Protein AF-X1IKR0-F1 (afdb_monomer_lite)

Sequence (94 aa):
CSYDVMNKNEPLEGELGFKRIETLQHYPDSDLHACARASVGWLRFHIASQYSFIRAILEDLTPEPSFEDGLAVQRIMEAAYLSSEEKKWIDLTG

Structure (mmCIF, N/CA/C/O backbone):
data_AF-X1IKR0-F1
#
_entry.id   AF-X1IKR0-F1
#
loop_
_atom_site.group_PDB
_atom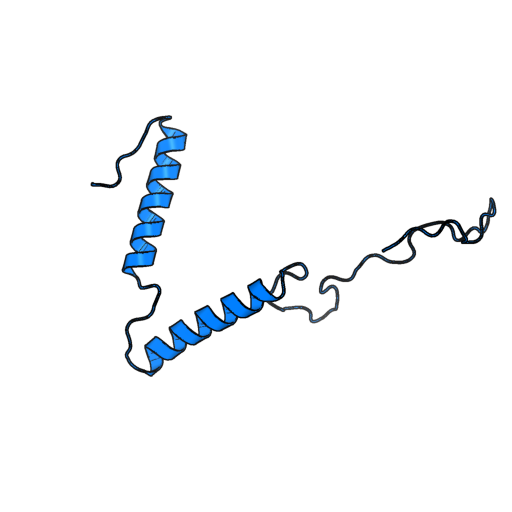_site.id
_atom_site.type_symbol
_atom_site.label_atom_id
_atom_site.label_alt_id
_atom_site.label_comp_id
_atom_site.label_asym_id
_atom_site.label_entity_id
_atom_site.label_seq_id
_atom_site.pdbx_PDB_ins_code
_atom_site.Cartn_x
_atom_site.Cartn_y
_atom_site.Cartn_z
_atom_site.occupancy
_atom_site.B_iso_or_equiv
_atom_site.auth_seq_id
_atom_site.auth_comp_id
_atom_site.auth_asym_id
_atom_site.auth_atom_id
_atom_site.pdbx_PDB_model_num
ATOM 1 N N . CYS A 1 1 ? 23.559 19.736 4.179 1.00 53.00 1 CYS A N 1
ATOM 2 C CA . CYS A 1 1 ? 23.895 21.171 4.071 1.00 53.00 1 CYS A CA 1
ATOM 3 C C . CYS A 1 1 ? 24.460 21.602 5.417 1.00 53.00 1 CYS A C 1
ATOM 5 O O . CYS A 1 1 ? 23.731 21.462 6.388 1.00 53.00 1 CYS A O 1
ATOM 7 N N . SER A 1 2 ? 25.738 21.983 5.525 1.00 56.47 2 SER A N 1
ATOM 8 C CA . SER A 1 2 ? 26.345 22.283 6.832 1.00 56.47 2 SER A CA 1
ATOM 9 C C . SER A 1 2 ? 26.927 23.682 6.847 1.00 56.47 2 SER A C 1
ATOM 11 O O . SER A 1 2 ? 27.645 24.071 5.931 1.00 56.47 2 SER A O 1
ATOM 13 N N . TYR A 1 3 ? 26.590 24.410 7.901 1.00 62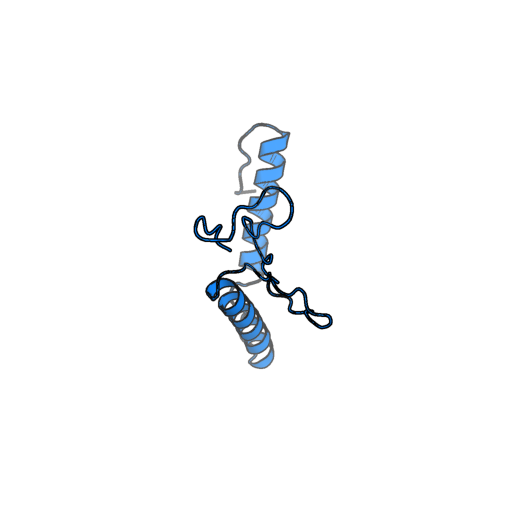.91 3 TYR A N 1
ATOM 14 C CA . TYR A 1 3 ? 27.249 25.640 8.294 1.00 62.91 3 TYR A CA 1
ATOM 15 C C . TYR A 1 3 ? 28.702 25.322 8.666 1.00 62.91 3 TYR A C 1
ATOM 17 O O . TYR A 1 3 ? 28.951 24.333 9.359 1.00 62.91 3 TYR A O 1
ATOM 25 N N . ASP A 1 4 ? 29.645 26.127 8.184 1.00 68.25 4 ASP A N 1
ATOM 26 C CA . ASP A 1 4 ? 31.063 25.974 8.497 1.00 68.25 4 ASP A CA 1
ATOM 27 C C . ASP A 1 4 ? 31.610 27.304 9.011 1.00 68.25 4 ASP A C 1
ATOM 29 O O . ASP A 1 4 ? 31.626 28.322 8.311 1.00 68.25 4 ASP A O 1
ATOM 33 N N . VAL A 1 5 ? 32.007 27.259 10.279 1.00 72.69 5 VAL A N 1
ATOM 34 C CA . VAL A 1 5 ? 32.498 28.386 11.072 1.00 72.69 5 VAL A CA 1
ATOM 35 C C . VAL A 1 5 ? 33.871 28.857 10.598 1.00 72.69 5 VAL A C 1
ATOM 37 O O . VAL A 1 5 ? 34.252 29.989 10.876 1.00 72.69 5 VAL A O 1
ATOM 40 N N . MET A 1 6 ? 34.598 28.022 9.855 1.00 75.25 6 MET A N 1
ATOM 41 C CA . MET A 1 6 ? 35.926 28.347 9.340 1.00 75.25 6 MET A CA 1
ATOM 42 C C . MET A 1 6 ? 35.872 29.212 8.072 1.00 75.25 6 MET A C 1
ATOM 44 O O . MET A 1 6 ? 36.916 29.638 7.578 1.00 75.25 6 MET A O 1
ATOM 48 N N . ASN A 1 7 ? 34.677 29.487 7.532 1.00 75.44 7 ASN A N 1
ATOM 49 C CA . ASN A 1 7 ? 34.516 30.409 6.411 1.00 75.44 7 ASN A CA 1
ATOM 50 C C . ASN A 1 7 ? 34.849 31.852 6.817 1.00 75.44 7 ASN A C 1
ATOM 52 O O . ASN A 1 7 ? 34.714 32.254 7.972 1.00 75.44 7 ASN A O 1
ATOM 56 N N . LYS A 1 8 ? 35.272 32.647 5.829 1.00 75.00 8 LYS A N 1
ATOM 57 C CA . LYS A 1 8 ? 35.724 34.030 6.019 1.00 75.00 8 LYS A CA 1
ATOM 58 C C . LYS A 1 8 ? 34.653 34.861 6.742 1.00 75.00 8 LYS A C 1
ATOM 60 O O . LYS A 1 8 ? 33.514 34.899 6.286 1.00 75.00 8 LYS A O 1
ATOM 65 N N . ASN A 1 9 ? 35.009 35.526 7.844 1.00 73.50 9 ASN A N 1
ATOM 66 C CA . ASN A 1 9 ? 34.082 36.323 8.659 1.00 73.50 9 ASN A CA 1
ATOM 67 C C . ASN A 1 9 ? 34.436 37.808 8.639 1.00 73.50 9 ASN A C 1
ATOM 69 O O . ASN A 1 9 ? 35.011 38.326 9.597 1.00 73.50 9 ASN A O 1
ATOM 73 N N . GLU A 1 10 ? 34.135 38.489 7.539 1.00 71.75 10 GLU A N 1
ATOM 74 C CA . GLU A 1 10 ? 34.393 39.924 7.431 1.00 71.75 10 GLU A CA 1
ATOM 75 C C . GLU A 1 10 ? 33.087 40.731 7.406 1.00 71.75 10 GLU A C 1
ATOM 77 O O . GLU A 1 10 ? 32.107 40.266 6.824 1.00 71.75 10 GLU A O 1
ATOM 82 N N . PRO A 1 11 ? 33.056 41.948 7.995 1.00 66.88 11 PRO A N 1
ATOM 83 C CA . PRO A 1 11 ? 31.831 42.746 8.124 1.00 66.88 11 PRO A CA 1
ATOM 84 C C . PRO A 1 11 ? 31.147 43.121 6.800 1.00 66.88 11 PRO A C 1
ATOM 86 O O . PRO A 1 11 ? 29.965 43.451 6.809 1.00 66.88 11 PRO A O 1
ATOM 89 N N . LEU A 1 12 ? 31.885 43.113 5.683 1.00 55.31 12 LEU A N 1
ATOM 90 C CA . LEU A 1 12 ? 31.395 43.517 4.359 1.00 55.31 12 LEU A CA 1
ATOM 91 C C . LEU A 1 12 ? 31.503 42.405 3.293 1.00 55.31 12 LEU A C 1
ATOM 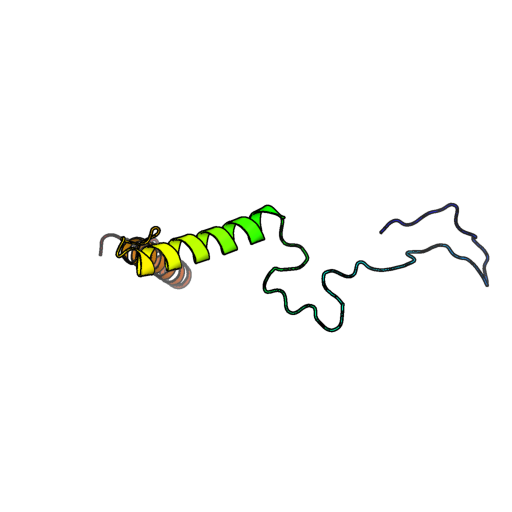93 O O . LEU A 1 12 ? 30.746 42.440 2.331 1.00 55.31 12 LEU A O 1
ATOM 97 N N . GLU A 1 13 ? 32.377 41.402 3.465 1.00 60.09 13 GLU A N 1
ATOM 98 C CA . GLU A 1 13 ? 32.634 40.325 2.482 1.00 60.09 13 GLU A CA 1
ATOM 99 C C . GLU A 1 13 ? 32.970 38.979 3.169 1.00 60.09 13 GLU A C 1
ATOM 101 O O . GLU A 1 13 ? 34.034 38.385 2.969 1.00 60.09 13 GLU A O 1
ATOM 106 N N . GLY A 1 14 ? 32.079 38.512 4.050 1.00 63.94 14 GLY A N 1
ATOM 107 C CA . GLY A 1 14 ? 32.172 37.197 4.693 1.00 63.94 14 GLY A CA 1
ATOM 108 C C . GLY A 1 14 ? 31.433 36.086 3.931 1.00 63.94 14 GLY A C 1
ATOM 109 O O . GLY A 1 14 ? 30.403 36.322 3.309 1.00 63.94 14 GLY A O 1
ATOM 110 N N . GLU A 1 15 ? 31.930 34.850 4.026 1.00 67.81 15 GLU A N 1
ATOM 111 C CA . GLU A 1 15 ? 31.325 33.633 3.454 1.00 67.81 15 GLU A CA 1
ATOM 112 C C . GLU A 1 15 ? 30.683 32.713 4.511 1.00 67.81 15 GLU A C 1
ATOM 114 O O . GLU A 1 15 ? 30.393 31.541 4.247 1.00 67.81 15 GLU A O 1
ATOM 119 N N . LEU A 1 16 ? 30.479 33.207 5.731 1.00 70.81 16 LEU A N 1
ATOM 120 C CA . LEU A 1 16 ? 29.773 32.459 6.767 1.00 70.81 16 LEU A CA 1
ATOM 121 C C . LEU A 1 16 ? 28.285 32.325 6.439 1.00 70.81 16 LEU A C 1
ATOM 123 O O . LEU A 1 16 ? 27.554 33.307 6.354 1.00 70.81 16 LEU A O 1
ATOM 127 N N . GLY A 1 17 ? 27.833 31.080 6.285 1.00 68.31 17 GLY A N 1
ATOM 128 C CA . GLY A 1 17 ? 26.444 30.750 5.979 1.00 68.31 17 GLY A CA 1
ATOM 129 C C . GLY A 1 17 ? 26.302 29.441 5.199 1.00 68.31 17 GLY A C 1
ATOM 130 O O . GLY A 1 17 ? 27.280 28.764 4.884 1.00 68.31 17 GLY A O 1
ATOM 131 N N . PHE A 1 18 ? 25.061 29.063 4.887 1.00 61.56 18 PHE A N 1
ATOM 132 C CA . PHE A 1 18 ? 24.763 27.911 4.031 1.00 61.56 18 PHE A CA 1
ATOM 133 C C . PHE A 1 18 ? 24.935 28.278 2.548 1.00 61.56 18 PHE A C 1
ATOM 135 O O . PHE A 1 18 ? 24.317 29.227 2.075 1.00 61.56 18 PHE A O 1
ATOM 142 N N . LYS A 1 19 ? 25.736 27.504 1.796 1.00 64.75 19 LYS A N 1
ATOM 143 C CA . LYS A 1 19 ? 26.095 27.825 0.395 1.00 64.75 19 LYS A CA 1
ATOM 144 C C . LYS A 1 19 ? 25.105 27.309 -0.673 1.00 64.75 19 LYS A C 1
ATOM 146 O O . LYS A 1 19 ? 25.077 27.856 -1.772 1.00 64.75 19 LYS A O 1
ATOM 151 N N . ARG A 1 20 ? 24.298 26.266 -0.406 1.00 62.12 20 ARG A N 1
ATOM 152 C CA . ARG A 1 20 ? 23.257 25.759 -1.338 1.00 62.12 20 ARG A CA 1
ATOM 153 C C . ARG A 1 20 ? 22.234 24.853 -0.648 1.00 62.12 20 ARG A C 1
ATOM 155 O O . ARG A 1 20 ? 22.606 24.037 0.186 1.00 62.12 20 ARG A O 1
ATOM 162 N N . ILE A 1 21 ? 20.967 24.946 -1.045 1.00 60.50 21 ILE A N 1
ATOM 163 C CA . ILE A 1 21 ? 19.880 24.070 -0.579 1.00 60.50 21 ILE A CA 1
ATOM 164 C C . ILE A 1 21 ? 19.709 22.885 -1.545 1.00 60.50 21 ILE A C 1
ATOM 166 O O . ILE A 1 21 ? 19.879 23.019 -2.753 1.00 60.50 21 ILE A O 1
ATOM 170 N N . GLU A 1 22 ? 19.428 21.714 -0.981 1.00 63.56 22 GLU A N 1
ATOM 171 C CA . GLU A 1 22 ? 19.350 20.415 -1.655 1.00 63.56 22 GLU A CA 1
ATOM 172 C C . GLU A 1 22 ? 18.256 20.357 -2.739 1.00 63.56 22 GLU A C 1
ATOM 174 O O . GLU A 1 22 ? 17.105 20.716 -2.494 1.00 63.56 22 GLU A O 1
ATOM 179 N N . THR A 1 23 ? 18.601 19.876 -3.940 1.00 64.94 23 THR A N 1
ATOM 180 C CA . THR A 1 23 ? 17.672 19.758 -5.075 1.00 64.94 23 THR A CA 1
ATOM 181 C C . THR A 1 23 ? 17.073 18.365 -5.142 1.00 64.94 23 THR A C 1
ATOM 183 O O . THR A 1 23 ? 17.447 17.521 -5.954 1.00 64.94 23 THR A O 1
ATOM 186 N N . LEU A 1 24 ? 16.128 18.154 -4.243 1.00 66.81 24 LEU A N 1
ATOM 187 C CA . LEU A 1 24 ? 15.217 17.028 -4.146 1.00 66.81 24 LEU A CA 1
ATOM 188 C C . LEU A 1 24 ? 14.320 16.960 -5.388 1.00 66.81 24 LEU A C 1
ATOM 190 O O . LEU A 1 24 ? 13.160 17.347 -5.318 1.00 66.81 24 LEU A O 1
ATOM 194 N N . GLN A 1 25 ? 14.882 16.515 -6.518 1.00 64.25 25 GLN A N 1
ATOM 195 C CA . GLN A 1 25 ? 14.214 16.491 -7.829 1.00 64.25 25 GLN A CA 1
ATOM 196 C C . GLN A 1 25 ? 13.915 17.885 -8.425 1.00 64.25 25 GLN A C 1
ATOM 198 O O . GLN A 1 25 ? 13.025 18.056 -9.241 1.00 64.25 25 GLN A O 1
ATOM 203 N N . HIS A 1 26 ? 14.688 18.918 -8.083 1.00 63.69 26 HIS A N 1
ATOM 204 C CA . HIS A 1 26 ? 14.537 20.256 -8.684 1.00 63.69 26 HIS A CA 1
ATOM 205 C C . HIS A 1 26 ? 15.376 20.417 -9.965 1.00 63.69 26 HIS A C 1
ATOM 207 O O . HIS A 1 26 ? 16.265 21.265 -10.026 1.00 63.69 26 HIS A O 1
ATOM 213 N N . TYR A 1 27 ? 15.127 19.580 -10.973 1.00 71.00 27 TYR A N 1
ATOM 214 C CA . TYR A 1 27 ? 15.633 19.763 -12.340 1.00 71.00 27 TYR A CA 1
ATOM 215 C C . TYR A 1 27 ? 14.454 19.785 -13.326 1.00 71.00 27 TYR A C 1
ATOM 217 O O . TYR A 1 27 ? 13.413 19.218 -12.995 1.00 71.00 27 TYR A O 1
ATOM 225 N N . PRO A 1 28 ? 14.579 20.449 -14.495 1.00 71.62 28 PRO A N 1
ATOM 226 C CA . PRO A 1 28 ? 13.441 20.745 -15.376 1.00 71.62 28 PRO A CA 1
ATOM 227 C C . PRO A 1 28 ? 12.597 19.536 -15.808 1.00 71.62 28 PRO A C 1
ATOM 229 O O . PRO A 1 28 ? 11.424 19.720 -16.099 1.00 71.62 28 PRO A O 1
ATOM 232 N N . ASP A 1 29 ? 13.167 18.327 -15.776 1.00 71.12 29 ASP A N 1
ATOM 233 C CA . ASP A 1 29 ? 12.535 17.077 -16.223 1.00 71.12 29 ASP A CA 1
ATOM 234 C C . ASP A 1 29 ? 12.287 16.072 -15.079 1.00 71.12 29 ASP A C 1
ATOM 236 O O . ASP A 1 29 ? 12.314 14.855 -15.283 1.00 71.12 29 ASP A O 1
ATOM 240 N N . SER A 1 30 ? 12.134 16.535 -13.835 1.00 65.88 30 SER A N 1
ATOM 241 C CA . SER A 1 30 ? 11.948 15.631 -12.695 1.00 65.88 30 SER A CA 1
ATOM 242 C C . SER A 1 30 ? 10.489 15.243 -12.450 1.00 65.88 30 SER A C 1
ATOM 244 O O . SER A 1 30 ? 9.923 15.499 -11.392 1.00 65.88 30 SER A O 1
ATOM 246 N N . ASP A 1 31 ? 9.903 14.544 -13.418 1.00 65.56 31 ASP A N 1
ATOM 247 C CA . ASP A 1 31 ? 8.522 14.041 -13.351 1.00 65.56 31 ASP A CA 1
ATOM 248 C C . ASP A 1 31 ? 8.431 12.634 -12.734 1.00 65.56 31 ASP A C 1
ATOM 250 O O . ASP A 1 31 ? 7.503 11.859 -12.978 1.00 65.56 31 ASP A O 1
ATOM 254 N N . LEU A 1 32 ? 9.425 12.254 -11.928 1.00 65.88 32 LEU A N 1
ATOM 255 C CA . LEU A 1 32 ? 9.400 10.968 -11.248 1.00 65.88 32 LEU A CA 1
ATOM 256 C C . LEU A 1 32 ? 8.286 10.977 -10.196 1.00 65.88 32 LEU A C 1
ATOM 258 O O . LEU A 1 32 ? 8.305 11.765 -9.258 1.00 65.88 32 LEU A O 1
ATOM 262 N N . HIS A 1 33 ? 7.371 10.012 -10.289 1.00 60.88 33 HIS A N 1
ATOM 263 C CA . HIS A 1 33 ? 6.283 9.796 -9.321 1.00 60.88 33 HIS A CA 1
ATOM 264 C C . HIS A 1 33 ? 6.766 9.540 -7.878 1.00 60.88 33 HIS A C 1
ATOM 266 O O . HIS A 1 33 ? 5.969 9.503 -6.940 1.00 60.88 33 HIS A O 1
ATOM 272 N N . ALA A 1 34 ? 8.067 9.313 -7.689 1.00 64.75 34 ALA A N 1
ATOM 273 C CA . ALA A 1 34 ? 8.670 9.081 -6.392 1.00 64.75 34 ALA A CA 1
ATOM 274 C C . ALA A 1 34 ? 8.943 10.407 -5.691 1.00 64.75 34 ALA A C 1
ATOM 276 O O . ALA A 1 34 ? 9.698 11.216 -6.214 1.00 64.75 34 ALA A O 1
ATOM 277 N N . CYS A 1 35 ? 8.403 10.593 -4.484 1.00 68.06 35 CYS A N 1
ATOM 278 C CA . CYS A 1 35 ? 8.777 11.723 -3.640 1.00 68.06 35 CYS A CA 1
ATOM 279 C C . CYS A 1 35 ? 10.307 11.767 -3.489 1.00 68.06 35 CYS A C 1
ATOM 281 O O . CYS A 1 35 ? 10.926 10.784 -3.090 1.00 68.06 35 CYS A O 1
ATOM 283 N N . ALA A 1 36 ? 10.920 12.914 -3.768 1.00 68.31 36 ALA A N 1
ATOM 284 C CA . ALA A 1 36 ? 12.368 13.101 -3.709 1.00 68.31 36 ALA A CA 1
ATOM 285 C C . ALA A 1 36 ? 13.020 12.791 -2.349 1.00 68.31 36 ALA A C 1
ATOM 287 O O . ALA A 1 36 ? 14.230 12.595 -2.266 1.00 68.31 36 ALA A O 1
ATOM 288 N N . ARG A 1 37 ? 12.221 12.778 -1.275 1.00 71.69 37 ARG A N 1
ATOM 289 C CA . ARG A 1 37 ? 12.630 12.404 0.090 1.00 71.69 37 ARG A CA 1
ATOM 290 C C . ARG A 1 37 ? 12.161 11.011 0.498 1.00 71.69 37 A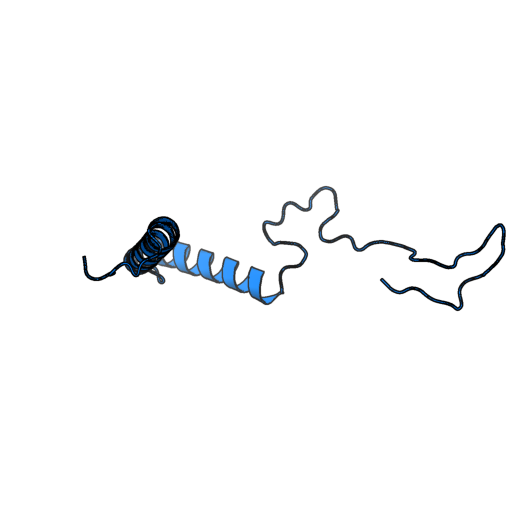RG A C 1
ATOM 292 O O . ARG A 1 37 ? 12.321 10.630 1.656 1.00 71.69 37 ARG A O 1
ATOM 299 N N . ALA A 1 38 ? 11.539 10.266 -0.409 1.00 73.56 38 ALA A N 1
ATOM 300 C CA . ALA A 1 38 ? 11.131 8.905 -0.133 1.00 73.56 38 ALA A CA 1
ATOM 301 C C . ALA A 1 38 ? 12.369 8.056 0.163 1.00 73.56 38 ALA A C 1
ATOM 303 O O . ALA A 1 38 ? 13.408 8.180 -0.488 1.00 73.56 38 ALA A O 1
ATOM 304 N N . SER A 1 39 ? 12.256 7.174 1.152 1.00 79.75 39 SER A N 1
ATOM 305 C CA . SER A 1 39 ? 13.295 6.179 1.382 1.00 79.75 39 SER A CA 1
ATOM 306 C C . SER A 1 39 ? 13.441 5.299 0.138 1.00 79.75 39 SER A C 1
ATOM 308 O O . SER A 1 39 ? 12.473 5.055 -0.584 1.00 79.75 39 SER A O 1
ATOM 310 N N . VAL A 1 40 ? 14.642 4.766 -0.092 1.00 74.62 40 VAL A N 1
ATOM 311 C CA . VAL A 1 40 ? 14.906 3.852 -1.221 1.00 74.62 40 VAL A CA 1
ATOM 312 C C . VAL A 1 40 ? 13.909 2.682 -1.245 1.00 74.62 40 VAL A C 1
ATOM 314 O O . VAL A 1 40 ? 13.486 2.240 -2.312 1.00 74.62 40 VAL A O 1
ATOM 317 N N . GLY A 1 41 ? 13.486 2.212 -0.065 1.00 82.50 41 GLY A N 1
ATOM 318 C CA . GLY A 1 41 ? 12.484 1.156 0.068 1.00 82.50 41 GLY A CA 1
ATOM 319 C C . GLY A 1 41 ? 11.123 1.535 -0.516 1.00 82.50 41 GLY A C 1
ATOM 320 O O . GLY A 1 41 ? 10.515 0.710 -1.186 1.00 82.50 41 GLY A O 1
ATOM 321 N N . TRP A 1 42 ? 10.672 2.780 -0.338 1.00 85.00 42 TRP A N 1
ATOM 322 C CA . TRP A 1 42 ? 9.354 3.232 -0.793 1.00 85.00 42 TRP A CA 1
ATOM 323 C C . TRP A 1 42 ? 9.167 3.010 -2.296 1.00 85.00 42 TRP A C 1
ATOM 325 O O . TRP A 1 42 ? 8.239 2.316 -2.702 1.00 85.00 42 TRP A O 1
ATOM 335 N N . LEU A 1 43 ? 10.094 3.509 -3.122 1.00 85.75 43 LEU A N 1
ATOM 336 C CA . LEU A 1 43 ? 9.990 3.362 -4.576 1.00 85.75 43 LEU A CA 1
ATOM 337 C C . LEU A 1 43 ? 10.022 1.887 -4.995 1.00 85.75 43 LEU A C 1
ATOM 339 O O . LEU A 1 43 ? 9.252 1.464 -5.855 1.00 85.75 43 LEU A O 1
ATOM 343 N N . ARG A 1 44 ? 10.875 1.085 -4.347 1.00 87.44 44 ARG A N 1
ATOM 344 C CA . ARG A 1 44 ? 10.984 -0.349 -4.631 1.00 87.44 44 ARG A CA 1
ATOM 345 C C . ARG A 1 44 ? 9.686 -1.096 -4.320 1.00 87.44 44 ARG A C 1
ATOM 347 O O . ARG A 1 44 ? 9.293 -1.946 -5.112 1.00 87.44 44 ARG A O 1
ATOM 354 N N . PHE A 1 45 ? 9.016 -0.773 -3.214 1.00 89.88 45 PHE A N 1
ATOM 355 C CA . PHE A 1 45 ? 7.744 -1.403 -2.851 1.00 89.88 45 PHE A CA 1
ATOM 356 C C . PHE A 1 45 ? 6.608 -1.015 -3.805 1.00 89.88 45 PHE A C 1
ATOM 358 O O . PHE A 1 45 ? 5.844 -1.889 -4.205 1.00 89.88 45 PHE A O 1
ATOM 365 N N . HIS A 1 46 ? 6.533 0.248 -4.237 1.00 89.69 46 HIS A N 1
ATOM 366 C CA . HIS A 1 46 ? 5.520 0.690 -5.208 1.00 89.69 46 HIS A CA 1
ATOM 367 C C . HIS A 1 46 ? 5.685 0.023 -6.573 1.00 89.69 46 HIS A C 1
ATOM 369 O O . HIS A 1 46 ? 4.718 -0.505 -7.116 1.00 89.69 46 HIS A O 1
ATOM 375 N N . ILE A 1 47 ? 6.914 -0.029 -7.098 1.00 91.00 47 ILE A N 1
ATOM 376 C CA . ILE A 1 47 ? 7.195 -0.716 -8.369 1.00 91.00 47 ILE A CA 1
ATOM 377 C C . ILE A 1 47 ? 6.870 -2.210 -8.256 1.00 91.00 47 ILE A C 1
ATOM 379 O O . ILE A 1 47 ? 6.252 -2.771 -9.158 1.00 91.00 47 ILE A O 1
ATOM 383 N N . ALA A 1 48 ? 7.254 -2.857 -7.150 1.00 93.19 48 ALA A N 1
ATOM 384 C CA . ALA A 1 48 ? 6.949 -4.268 -6.927 1.00 93.19 48 ALA A CA 1
ATOM 385 C C . ALA A 1 48 ? 5.434 -4.529 -6.871 1.00 93.19 48 ALA A C 1
ATOM 387 O O . ALA A 1 48 ? 4.967 -5.480 -7.487 1.00 93.19 48 ALA A O 1
ATOM 388 N N . SER A 1 49 ? 4.665 -3.666 -6.198 1.00 93.25 49 SER A N 1
ATOM 389 C CA . SER A 1 49 ? 3.202 -3.767 -6.132 1.00 93.25 49 SER A CA 1
ATOM 390 C C . SER A 1 49 ? 2.553 -3.643 -7.516 1.00 93.25 49 SER A C 1
ATOM 392 O O . SER A 1 49 ? 1.738 -4.487 -7.888 1.00 93.25 49 SER A O 1
ATOM 394 N N . GLN A 1 50 ? 2.966 -2.653 -8.315 1.00 94.12 50 GLN A N 1
ATOM 395 C CA . GLN A 1 50 ? 2.473 -2.475 -9.685 1.00 94.12 50 GLN A CA 1
ATOM 396 C C . GLN A 1 50 ? 2.819 -3.671 -10.578 1.00 94.12 50 GLN A C 1
ATOM 398 O O . GLN A 1 50 ? 1.961 -4.165 -11.308 1.00 94.12 50 GLN A O 1
ATOM 403 N N . TYR A 1 51 ? 4.061 -4.158 -10.499 1.00 95.56 51 TYR A N 1
ATOM 404 C CA . TYR A 1 51 ? 4.499 -5.339 -11.236 1.00 95.56 51 TYR A CA 1
ATOM 405 C C . TYR A 1 51 ? 3.660 -6.568 -10.878 1.00 95.56 51 TYR A C 1
ATOM 407 O O . TYR A 1 51 ? 3.164 -7.233 -11.783 1.00 95.56 51 TYR A O 1
ATOM 415 N N . SER A 1 52 ? 3.466 -6.849 -9.585 1.00 96.25 52 SER A N 1
ATOM 416 C CA . SER A 1 52 ? 2.667 -7.991 -9.131 1.00 96.25 52 SER A CA 1
ATOM 417 C C . SER A 1 52 ? 1.232 -7.926 -9.649 1.00 96.25 52 SER A C 1
ATOM 419 O O . SER A 1 52 ? 0.721 -8.930 -10.138 1.00 96.25 52 SER A O 1
ATOM 421 N N . PHE A 1 53 ? 0.605 -6.747 -9.616 1.00 96.25 53 PHE A N 1
ATOM 4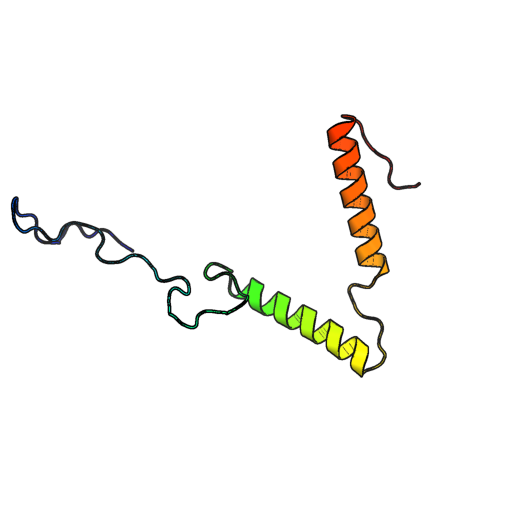22 C CA . PHE A 1 53 ? -0.752 -6.555 -10.127 1.00 96.25 53 PHE A CA 1
ATOM 423 C C . PHE A 1 53 ? -0.848 -6.789 -11.641 1.00 96.25 53 PHE A C 1
ATOM 425 O O . PHE A 1 53 ? -1.682 -7.567 -12.099 1.00 96.25 53 PHE A O 1
ATOM 432 N N . ILE A 1 54 ? 0.036 -6.164 -12.426 1.00 97.31 54 ILE A N 1
ATOM 433 C CA . ILE A 1 54 ? 0.049 -6.322 -13.890 1.00 97.31 54 ILE A CA 1
ATOM 434 C C . ILE A 1 54 ? 0.351 -7.774 -14.271 1.00 97.31 54 ILE A C 1
ATOM 436 O O . ILE A 1 54 ? -0.285 -8.327 -15.165 1.00 97.31 54 ILE A O 1
ATOM 440 N N . ARG A 1 55 ? 1.303 -8.409 -13.581 1.00 97.75 55 ARG A N 1
ATOM 441 C CA . ARG A 1 55 ? 1.642 -9.816 -13.788 1.00 97.75 55 ARG A CA 1
ATOM 442 C C . ARG A 1 55 ? 0.446 -10.723 -13.518 1.00 97.75 55 ARG A C 1
ATOM 444 O O . ARG A 1 55 ? 0.189 -11.603 -14.328 1.00 97.75 55 ARG A O 1
ATOM 451 N N . ALA A 1 56 ? -0.287 -10.492 -12.430 1.00 97.31 56 ALA A N 1
ATOM 452 C CA . ALA A 1 56 ? -1.475 -11.274 -12.107 1.00 97.31 56 ALA A CA 1
ATOM 453 C C . ALA A 1 56 ? -2.528 -11.195 -13.224 1.00 97.31 56 ALA A C 1
ATOM 455 O O . ALA A 1 56 ? -3.062 -12.221 -13.626 1.00 97.31 56 ALA A O 1
ATOM 456 N N . ILE A 1 57 ? -2.735 -10.011 -13.814 1.00 96.44 57 ILE A N 1
ATOM 457 C CA . ILE A 1 57 ? -3.626 -9.839 -14.975 1.00 96.44 57 ILE A CA 1
ATOM 458 C C . ILE A 1 57 ? -3.129 -10.632 -16.193 1.00 96.44 57 ILE A C 1
ATOM 460 O O . ILE A 1 57 ? -3.919 -11.286 -16.867 1.00 96.44 57 ILE A O 1
ATOM 464 N N . LEU A 1 58 ? -1.832 -10.556 -16.503 1.00 98.31 58 LEU A N 1
ATOM 465 C CA . LEU A 1 58 ? -1.257 -11.219 -17.680 1.00 98.31 58 LEU A CA 1
ATOM 466 C C . LEU A 1 58 ? -1.237 -12.747 -17.561 1.00 98.31 58 LEU A C 1
ATOM 468 O O . LEU A 1 58 ? -1.356 -13.437 -18.570 1.00 98.31 58 LEU A O 1
ATOM 472 N N . GLU A 1 59 ? -1.047 -13.263 -16.348 1.00 98.06 59 GLU A N 1
ATOM 473 C CA . GLU A 1 59 ? -0.944 -14.697 -16.053 1.00 98.06 59 GLU A CA 1
ATOM 474 C C . GLU A 1 59 ? -2.282 -15.320 -15.610 1.00 98.06 59 GLU A C 1
ATOM 476 O O . GLU A 1 59 ? -2.302 -16.500 -15.271 1.00 98.06 59 GLU A O 1
ATOM 481 N N . ASP A 1 60 ? -3.381 -14.554 -15.626 1.00 97.06 60 ASP A N 1
ATOM 482 C CA . ASP A 1 60 ? -4.710 -14.964 -15.138 1.00 97.06 60 ASP A CA 1
ATOM 483 C C . ASP A 1 60 ? -4.670 -15.518 -13.697 1.00 97.06 60 ASP A C 1
ATOM 485 O O . ASP A 1 60 ? -5.265 -16.539 -13.353 1.00 97.06 60 ASP A O 1
ATOM 489 N N . LEU A 1 61 ? -3.900 -14.840 -12.841 1.00 96.44 61 LEU A N 1
ATOM 490 C CA . LEU A 1 61 ? -3.779 -15.127 -11.415 1.00 96.44 61 LEU A CA 1
ATOM 491 C C . LEU A 1 61 ? -4.625 -14.145 -10.605 1.00 96.44 61 LEU A C 1
ATOM 493 O O . LEU A 1 61 ? -4.827 -12.993 -10.992 1.00 96.44 61 LEU A O 1
ATOM 497 N N . THR A 1 62 ? -5.043 -14.565 -9.414 1.00 94.38 62 THR A N 1
ATOM 498 C CA . THR A 1 62 ? -5.641 -13.649 -8.438 1.00 94.38 62 THR A CA 1
ATOM 499 C C . THR A 1 62 ? -4.578 -12.655 -7.946 1.00 94.38 62 THR A C 1
ATOM 501 O O . THR A 1 62 ? -3.537 -13.094 -7.452 1.00 94.38 62 THR A O 1
ATOM 504 N N . PRO A 1 63 ? -4.791 -11.330 -8.069 1.00 94.25 63 PRO A N 1
ATOM 505 C CA . PRO A 1 63 ? -3.856 -10.343 -7.542 1.00 94.25 63 PRO A CA 1
ATOM 506 C C . PRO A 1 63 ? -3.840 -10.363 -6.009 1.00 94.25 63 PRO A C 1
ATOM 508 O O . PRO A 1 63 ? -4.884 -10.496 -5.374 1.00 94.25 63 PRO A O 1
ATOM 511 N N . GLU A 1 64 ? -2.652 -10.179 -5.431 1.00 93.12 64 GLU A N 1
ATOM 512 C CA . GLU A 1 64 ? -2.446 -10.015 -3.990 1.00 93.12 64 GLU A CA 1
ATOM 513 C C . GLU A 1 64 ? -1.744 -8.667 -3.720 1.00 93.12 64 GLU A C 1
ATOM 515 O O . GLU A 1 64 ? -0.651 -8.431 -4.257 1.00 93.12 64 GLU A O 1
ATOM 520 N N . PRO A 1 65 ? -2.330 -7.763 -2.909 1.00 94.31 65 PRO A N 1
ATOM 521 C CA . PRO A 1 65 ? -3.633 -7.887 -2.239 1.00 94.31 65 PRO A CA 1
ATOM 522 C C . PRO A 1 65 ? -4.812 -7.956 -3.223 1.00 94.31 65 PRO A C 1
ATOM 524 O O . PRO A 1 65 ? -4.741 -7.407 -4.328 1.00 94.31 65 PRO A O 1
ATOM 527 N N . SER A 1 66 ? -5.884 -8.633 -2.809 1.00 95.38 66 SER A N 1
ATOM 528 C CA . SER A 1 66 ? -7.088 -8.825 -3.621 1.00 95.38 66 SER A CA 1
ATOM 529 C C . SER A 1 66 ? -8.058 -7.643 -3.510 1.00 95.38 66 SER A C 1
ATOM 531 O O . SER A 1 66 ? -7.849 -6.676 -2.769 1.00 95.38 66 SER A O 1
ATOM 533 N N . PHE A 1 67 ? -9.160 -7.710 -4.258 1.00 94.12 67 PHE A N 1
ATOM 534 C CA . PHE A 1 67 ? -10.240 -6.734 -4.136 1.00 94.12 67 PHE A CA 1
ATOM 535 C C . PHE A 1 67 ? -10.893 -6.772 -2.745 1.00 94.12 67 PHE A C 1
ATOM 537 O O . PHE A 1 67 ? -11.199 -5.727 -2.173 1.00 94.12 67 PHE A O 1
ATOM 544 N N . GLU A 1 68 ? -11.078 -7.966 -2.187 1.00 95.94 68 GLU A N 1
ATOM 545 C CA . GLU A 1 68 ? -11.662 -8.200 -0.866 1.00 95.94 68 GLU A CA 1
ATOM 546 C C . GLU A 1 68 ? -10.801 -7.590 0.243 1.00 95.94 68 GLU A C 1
ATOM 548 O O . GLU A 1 68 ? -11.348 -6.984 1.166 1.00 95.94 68 GLU A O 1
ATOM 553 N N . ASP A 1 69 ? -9.471 -7.664 0.117 1.00 95.75 69 ASP A N 1
ATOM 554 C CA . ASP A 1 69 ? -8.545 -6.976 1.023 1.00 95.75 69 ASP A CA 1
ATOM 555 C C . ASP A 1 69 ? -8.770 -5.458 0.977 1.00 95.75 69 ASP A C 1
ATOM 557 O O . ASP A 1 69 ? -8.882 -4.792 2.011 1.00 95.75 69 ASP A O 1
ATOM 561 N N . GLY A 1 70 ? -8.905 -4.904 -0.233 1.00 94.88 70 GLY A N 1
ATOM 562 C CA . GLY A 1 70 ? -9.230 -3.494 -0.439 1.00 94.88 70 GLY A CA 1
ATOM 563 C C . GLY A 1 70 ? -10.574 -3.106 0.183 1.00 94.88 70 GLY A C 1
ATOM 564 O O . GLY A 1 70 ? -10.666 -2.092 0.877 1.00 94.88 70 GLY A O 1
ATOM 565 N N . LEU A 1 71 ? -11.606 -3.931 -0.004 1.00 95.69 71 LEU A N 1
ATOM 566 C CA . LEU A 1 71 ? -12.930 -3.725 0.582 1.00 95.69 71 LEU A CA 1
ATOM 567 C C . LEU A 1 71 ? -12.882 -3.743 2.116 1.00 95.69 71 LEU A C 1
ATOM 569 O O . LEU A 1 71 ? -13.514 -2.901 2.755 1.00 95.69 71 LEU A O 1
ATOM 573 N N . ALA A 1 72 ? -12.123 -4.664 2.713 1.00 95.44 72 ALA A N 1
ATOM 574 C CA . ALA A 1 72 ? -11.950 -4.741 4.160 1.00 95.44 72 ALA A CA 1
ATOM 575 C C . ALA A 1 72 ? -11.295 -3.467 4.719 1.00 95.44 72 ALA A C 1
ATOM 577 O O . ALA A 1 72 ? -11.784 -2.903 5.700 1.00 95.44 72 ALA A O 1
ATOM 578 N N . VAL A 1 73 ? -10.248 -2.958 4.058 1.00 96.50 73 VAL A N 1
ATOM 579 C CA . VAL A 1 73 ? -9.615 -1.684 4.433 1.00 96.50 73 VAL A CA 1
ATOM 580 C C . VAL A 1 73 ? -10.608 -0.526 4.330 1.00 96.50 73 VAL A C 1
ATOM 582 O O . VAL A 1 73 ? -10.698 0.273 5.259 1.00 96.50 73 VAL A O 1
ATOM 585 N N . GLN A 1 74 ? -11.395 -0.447 3.252 1.00 96.44 74 GLN A N 1
ATOM 586 C CA . GLN A 1 74 ? -12.386 0.625 3.089 1.00 96.44 74 GLN A CA 1
ATOM 587 C C . GLN A 1 74 ? -13.468 0.597 4.176 1.00 96.44 74 GLN A C 1
ATOM 589 O O . GLN A 1 74 ? -13.832 1.650 4.694 1.00 96.44 74 GLN A O 1
ATOM 594 N N . ARG A 1 75 ? -13.927 -0.588 4.599 1.00 96.31 75 ARG A N 1
ATOM 595 C CA . ARG A 1 75 ? -14.872 -0.719 5.725 1.00 96.31 75 ARG A CA 1
ATOM 596 C C . ARG A 1 75 ? -14.294 -0.180 7.034 1.00 96.31 75 ARG A C 1
ATOM 598 O O . ARG A 1 75 ? -14.990 0.509 7.773 1.00 96.31 75 ARG A O 1
ATOM 605 N N . ILE A 1 76 ? -13.019 -0.463 7.307 1.00 97.00 76 ILE A N 1
ATOM 606 C CA . ILE A 1 76 ? -12.326 0.052 8.497 1.00 97.00 76 ILE A CA 1
ATOM 607 C C . ILE A 1 76 ? -12.190 1.577 8.425 1.00 97.00 76 ILE A C 1
ATOM 609 O O . ILE A 1 76 ? -12.429 2.259 9.421 1.00 97.00 76 ILE A O 1
ATOM 613 N N . MET A 1 77 ? -11.827 2.112 7.256 1.00 97.62 77 MET A N 1
ATOM 614 C CA . MET A 1 77 ? -11.708 3.556 7.045 1.00 97.62 77 MET A CA 1
ATOM 615 C C . MET A 1 77 ? -13.040 4.271 7.289 1.00 97.62 77 MET A C 1
ATOM 617 O O . MET A 1 77 ? -13.074 5.248 8.033 1.00 97.62 77 MET A O 1
ATOM 621 N N . GLU A 1 78 ? -14.136 3.749 6.737 1.00 96.88 78 GLU A N 1
ATOM 622 C CA . GLU A 1 78 ? -15.484 4.290 6.942 1.00 96.88 78 GLU A CA 1
ATOM 623 C C . GLU A 1 78 ? -15.879 4.289 8.424 1.00 96.88 78 GLU A C 1
ATOM 625 O O . GLU A 1 78 ? -16.288 5.312 8.973 1.00 96.88 78 GLU A O 1
ATOM 630 N N . ALA A 1 79 ? -15.677 3.166 9.117 1.00 96.94 79 ALA A N 1
ATOM 631 C CA . ALA A 1 79 ? -15.969 3.074 10.543 1.00 96.94 79 ALA A CA 1
ATOM 632 C C . ALA A 1 79 ? -15.137 4.057 11.381 1.00 96.94 79 ALA A C 1
ATOM 634 O O . ALA A 1 79 ? -15.638 4.593 12.370 1.00 96.94 79 ALA A O 1
ATOM 635 N N . ALA A 1 80 ? -13.886 4.326 10.994 1.00 97.31 80 ALA A N 1
ATOM 636 C CA . ALA A 1 80 ? -13.050 5.323 11.657 1.00 97.31 80 ALA A CA 1
ATOM 637 C C . ALA A 1 80 ? -13.595 6.749 11.466 1.00 97.31 80 ALA A C 1
ATOM 639 O O . ALA A 1 80 ? -13.617 7.524 12.427 1.00 97.31 80 ALA A O 1
ATOM 640 N N . TYR A 1 81 ? -14.077 7.087 10.264 1.00 97.75 81 TYR A N 1
ATOM 641 C CA . TYR A 1 81 ? -14.729 8.374 10.007 1.00 97.75 81 TYR A CA 1
ATOM 642 C C . TYR A 1 81 ? -16.004 8.536 10.844 1.00 97.75 81 TYR A C 1
ATOM 644 O O . TYR A 1 81 ? -16.121 9.516 11.585 1.00 97.75 81 TYR A O 1
ATOM 652 N N . LEU A 1 82 ? -16.895 7.541 10.820 1.00 97.44 82 LEU A N 1
ATOM 653 C CA . LEU A 1 82 ? -18.130 7.533 11.613 1.00 97.44 82 LEU A CA 1
ATOM 654 C C . LEU A 1 82 ? -17.848 7.593 13.120 1.00 97.44 82 LEU A C 1
ATOM 656 O O . LEU A 1 82 ? -18.495 8.334 13.856 1.00 97.44 82 LEU A O 1
ATOM 660 N N . SER A 1 83 ? -16.834 6.867 13.594 1.00 98.00 83 SER A N 1
ATOM 661 C CA . SER A 1 83 ? -16.430 6.890 15.002 1.00 98.00 83 SER A CA 1
ATOM 662 C C . SER A 1 83 ? -15.992 8.283 15.452 1.00 98.00 83 SER A C 1
ATOM 664 O O . SER A 1 83 ? -16.361 8.728 16.543 1.00 98.00 83 SER A O 1
ATOM 666 N N . SER A 1 84 ? -15.241 8.993 14.605 1.00 98.12 84 SER A N 1
ATOM 667 C CA . SER A 1 84 ? -14.803 10.362 14.875 1.00 98.12 84 SER A CA 1
ATOM 668 C C . SER A 1 84 ? -15.976 11.345 14.927 1.00 98.12 84 SER A C 1
ATOM 670 O O . SER A 1 84 ? -15.991 12.232 15.783 1.00 98.12 84 SER A O 1
ATOM 672 N N . GLU A 1 85 ? -16.948 11.208 14.023 1.00 98.06 85 GLU A N 1
ATOM 673 C CA . GLU A 1 85 ? -18.137 12.064 13.972 1.00 98.06 85 GLU A CA 1
ATOM 674 C C . GLU A 1 85 ? -19.062 11.822 15.173 1.00 98.06 85 GLU A C 1
ATOM 676 O O . GLU A 1 85 ? -19.447 12.755 15.882 1.00 98.06 85 GLU A O 1
ATOM 681 N N . GLU A 1 86 ? -19.363 10.556 15.451 1.00 97.19 86 GLU A N 1
ATOM 682 C CA . GLU A 1 86 ? -20.331 10.152 16.469 1.00 97.19 86 GLU A CA 1
ATOM 683 C C . GLU A 1 86 ? -19.733 10.048 17.880 1.00 97.19 86 GLU A C 1
ATOM 685 O O . GLU A 1 86 ? -20.465 9.872 18.857 1.00 97.19 86 GLU A O 1
ATOM 690 N N . LYS A 1 87 ? -18.404 10.160 18.006 1.00 97.50 87 LYS A N 1
ATOM 691 C CA . LYS A 1 87 ? -17.646 10.035 19.265 1.00 97.50 87 LYS A CA 1
ATOM 692 C C . LYS A 1 87 ? -17.937 8.732 20.012 1.00 97.50 87 LYS A C 1
ATOM 694 O O . LYS A 1 87 ? -17.998 8.705 21.244 1.00 97.50 87 LYS A O 1
ATOM 699 N N . LYS A 1 88 ? -18.118 7.645 19.265 1.00 96.31 88 LYS A N 1
ATOM 700 C CA . LYS A 1 88 ? -18.416 6.313 19.799 1.00 96.31 88 LYS A CA 1
ATOM 701 C C . LYS A 1 88 ? -17.698 5.232 19.000 1.00 96.31 88 LYS A C 1
ATOM 703 O O . LYS A 1 88 ? -17.232 5.470 17.890 1.00 96.31 88 LYS A O 1
ATOM 708 N N . TRP A 1 89 ? -17.636 4.032 19.561 1.00 94.81 89 TRP A N 1
ATOM 709 C CA . TRP A 1 89 ? -17.151 2.857 18.843 1.00 94.81 89 TRP A CA 1
ATOM 710 C C . TRP A 1 89 ? -18.171 2.421 17.786 1.00 94.81 89 TRP A C 1
ATOM 712 O O . TRP A 1 89 ? -19.362 2.320 18.086 1.00 94.81 89 TRP A O 1
ATOM 722 N N . ILE A 1 90 ? -17.691 2.168 16.568 1.00 96.38 90 ILE A N 1
ATOM 723 C CA . ILE A 1 90 ? -18.481 1.629 15.458 1.00 96.38 90 ILE A CA 1
ATOM 724 C C . ILE A 1 90 ? -18.100 0.163 15.281 1.00 96.38 90 ILE A C 1
ATOM 726 O O . ILE A 1 90 ? -16.915 -0.168 15.226 1.00 96.38 90 ILE A O 1
ATOM 730 N N . ASP A 1 91 ? -19.105 -0.707 15.241 1.00 93.56 91 ASP A N 1
ATOM 731 C CA . ASP A 1 91 ? -18.900 -2.133 15.009 1.00 93.56 91 ASP A CA 1
ATOM 732 C C . ASP A 1 91 ? -18.708 -2.414 13.512 1.00 93.56 91 ASP A C 1
ATOM 734 O O . ASP A 1 91 ? -19.367 -1.819 12.662 1.00 93.56 91 ASP A O 1
ATOM 738 N N . LEU A 1 92 ? -17.796 -3.333 13.206 1.00 89.31 92 LEU A N 1
ATOM 739 C CA . LEU A 1 92 ? -17.424 -3.743 11.852 1.00 89.31 92 LEU A CA 1
ATOM 740 C C . LEU A 1 92 ? -18.137 -5.026 11.400 1.00 89.31 92 LEU A C 1
ATOM 742 O O . LEU A 1 92 ? -17.936 -5.456 10.267 1.00 89.31 92 LEU A O 1
ATOM 746 N N . THR A 1 93 ? -18.931 -5.660 12.271 1.00 81.69 93 THR A N 1
ATOM 747 C CA . THR A 1 93 ? -19.601 -6.942 11.974 1.00 81.69 93 THR A CA 1
ATOM 748 C C . THR A 1 93 ? -20.912 -6.823 11.182 1.00 81.69 93 THR A C 1
ATOM 750 O O . THR A 1 93 ? -21.543 -7.846 10.912 1.00 81.69 93 THR A O 1
ATOM 753 N N . GLY A 1 94 ? -21.302 -5.598 10.802 1.00 59.91 94 GLY A N 1
ATOM 754 C CA . GLY A 1 94 ? -22.503 -5.288 10.013 1.00 59.91 94 GLY A CA 1
ATOM 755 C C . GLY A 1 94 ? -22.410 -5.629 8.529 1.00 59.91 94 GLY A C 1
ATOM 756 O O . GLY A 1 94 ? -21.322 -5.461 7.929 1.00 59.91 94 GLY A O 1
#

Foldseek 3Di:
DDFDPPWADDPPDTPGDDDDDDCLQPDPPSPDPDRSPDDPVVVVVVVVLVCQVVVCVVVVHQGPVHVVVVVLVVLVVVQVVVCVVVVHHDDSPD

Secondary structure (DSSP, 8-state):
----TTS---TTT---S------SS-STT---SS-TT--HHHHHHHHHHHHHHHHHHHTTPPPSS-HHHHHHHHHHHHHHHHHHHHTS---S--

InterPro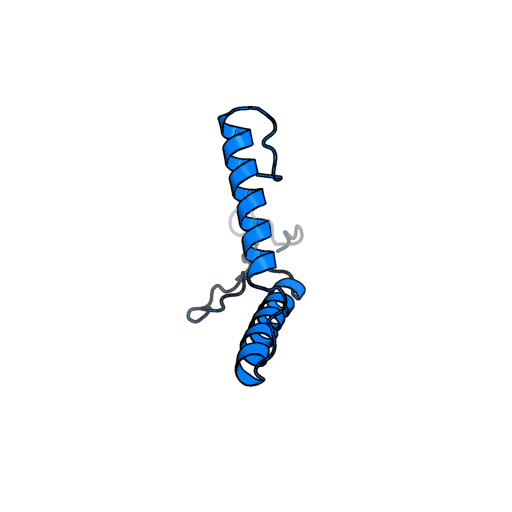 domains:
  IPR004104 Gfo/Idh/MocA-like oxidoreductase, C-terminal [PF02894] (52-92)

pLDDT: mean 82.5, std 14.58, range [53.0, 98.31]

Organism: NCBI:txid412755

Radius of gyration: 24.78 Å; chains: 1; bounding box: 58×59×38 Å